Protein AF-A0A2N9LSA5-F1 (afdb_monomer_lite)

pLDDT: mean 82.34, std 9.15, range [52.84, 92.06]

Structure (mmCIF, N/CA/C/O backbone):
data_AF-A0A2N9LSA5-F1
#
_entry.id   AF-A0A2N9LSA5-F1
#
loop_
_atom_site.group_PDB
_atom_site.id
_atom_site.type_symbol
_atom_site.label_atom_id
_atom_site.label_alt_id
_atom_site.label_comp_id
_atom_site.label_asym_id
_atom_site.label_entity_id
_atom_site.label_seq_id
_atom_site.pdbx_PDB_ins_code
_atom_site.Cartn_x
_atom_site.Cartn_y
_atom_site.Cartn_z
_atom_site.occupancy
_atom_site.B_iso_or_equiv
_atom_site.auth_seq_id
_atom_site.auth_comp_id
_atom_site.auth_asym_id
_atom_site.auth_atom_id
_atom_site.pdbx_PDB_model_num
ATOM 1 N N . MET A 1 1 ? -34.279 -1.932 -14.969 1.00 54.69 1 MET A N 1
ATOM 2 C CA . MET A 1 1 ? -33.569 -1.451 -13.759 1.00 54.69 1 MET A CA 1
ATOM 3 C C . MET A 1 1 ? -33.166 -0.003 -14.014 1.00 54.69 1 MET A C 1
ATOM 5 O O . MET A 1 1 ? -32.553 0.250 -15.038 1.00 54.69 1 MET A O 1
ATOM 9 N N . ASN A 1 2 ? -33.628 0.954 -13.204 1.00 66.25 2 ASN A N 1
ATOM 10 C CA . ASN A 1 2 ? -33.598 2.383 -13.551 1.00 66.25 2 ASN A CA 1
ATOM 11 C C . ASN A 1 2 ? -32.386 3.078 -12.896 1.00 66.25 2 ASN A C 1
ATOM 13 O O . ASN A 1 2 ? -32.160 2.905 -11.701 1.00 66.25 2 ASN A O 1
ATOM 17 N N . ILE A 1 3 ? -31.609 3.865 -13.648 1.00 70.44 3 ILE A N 1
ATOM 18 C CA . ILE A 1 3 ? -30.327 4.461 -13.199 1.00 70.44 3 ILE A CA 1
ATOM 19 C C . ILE A 1 3 ? -30.492 5.281 -11.907 1.00 70.44 3 ILE A C 1
ATOM 21 O O . ILE A 1 3 ? -29.654 5.217 -11.007 1.00 70.44 3 ILE A O 1
ATOM 25 N N . LYS A 1 4 ? -31.630 5.969 -11.752 1.00 69.56 4 LYS A N 1
ATOM 26 C CA . LYS A 1 4 ? -31.962 6.749 -10.548 1.00 69.56 4 LYS A CA 1
ATOM 27 C C . LYS A 1 4 ? -31.976 5.911 -9.261 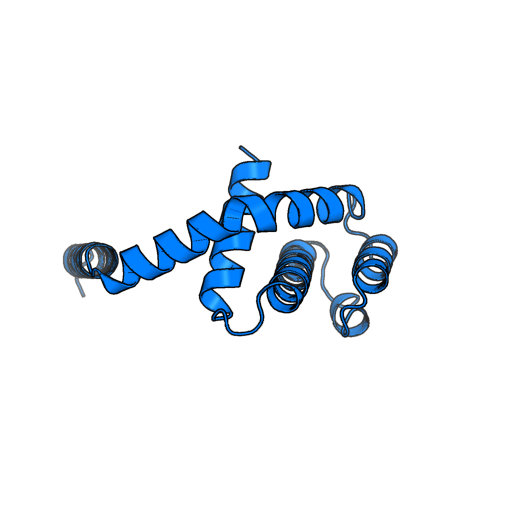1.00 69.56 4 LYS A C 1
ATOM 29 O O . LYS A 1 4 ? -31.529 6.401 -8.227 1.00 69.56 4 LYS A O 1
ATOM 34 N N . SER A 1 5 ? -32.417 4.648 -9.310 1.00 76.94 5 SER A N 1
ATOM 35 C CA . SER A 1 5 ? -32.453 3.792 -8.113 1.00 76.94 5 SER A CA 1
ATOM 36 C C . SER A 1 5 ? -31.068 3.280 -7.713 1.00 76.94 5 SER A C 1
ATOM 38 O O . SER A 1 5 ? -30.843 2.968 -6.548 1.00 76.94 5 SER A O 1
ATOM 40 N N . ILE A 1 6 ? -30.141 3.167 -8.669 1.00 74.75 6 ILE A N 1
ATOM 41 C CA . ILE A 1 6 ? -28.752 2.766 -8.408 1.00 74.75 6 ILE A CA 1
ATOM 42 C C . ILE A 1 6 ? -28.011 3.926 -7.737 1.00 74.75 6 ILE A C 1
ATOM 44 O O . ILE A 1 6 ? -27.406 3.733 -6.687 1.00 74.75 6 ILE A O 1
ATOM 48 N N . VAL A 1 7 ? -28.148 5.143 -8.271 1.00 71.19 7 VAL A N 1
ATOM 49 C CA . VAL A 1 7 ? -27.543 6.350 -7.684 1.00 71.19 7 VAL A CA 1
ATOM 50 C C . VAL A 1 7 ? -28.067 6.600 -6.266 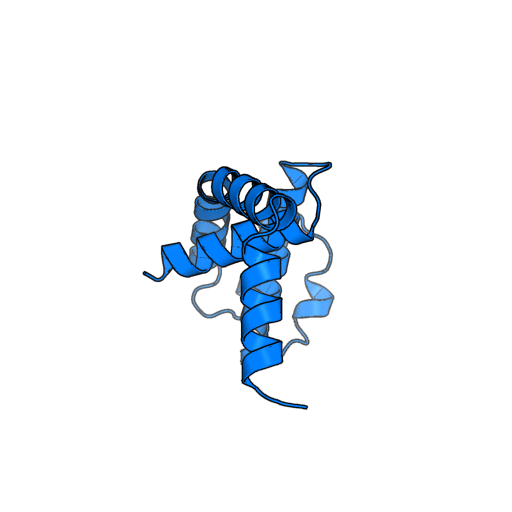1.00 71.19 7 VAL A C 1
ATOM 52 O O . VAL A 1 7 ? -27.274 6.839 -5.362 1.00 71.19 7 VAL A O 1
ATOM 55 N N . GLN A 1 8 ? -29.376 6.460 -6.024 1.00 74.38 8 GLN A N 1
ATOM 56 C CA . GLN A 1 8 ? -29.933 6.589 -4.670 1.00 74.38 8 GLN A CA 1
ATOM 57 C C . GLN A 1 8 ? -29.380 5.545 -3.692 1.00 74.38 8 GLN A C 1
ATOM 59 O O . GLN A 1 8 ? -29.084 5.891 -2.552 1.00 74.38 8 GLN A O 1
ATOM 64 N N . LYS A 1 9 ? -29.190 4.291 -4.121 1.00 71.44 9 LYS A N 1
ATOM 65 C CA . LYS A 1 9 ? -28.584 3.246 -3.280 1.00 71.44 9 LYS A CA 1
ATOM 66 C C . LYS A 1 9 ? -27.122 3.538 -2.958 1.00 71.44 9 LYS A C 1
ATOM 68 O O . LYS A 1 9 ? -26.717 3.349 -1.818 1.00 71.44 9 LYS A O 1
ATOM 73 N N . ILE A 1 10 ? -26.357 4.037 -3.928 1.00 66.31 10 ILE A N 1
ATOM 74 C CA . ILE A 1 10 ? -24.963 4.451 -3.728 1.00 66.31 10 ILE A CA 1
ATOM 75 C C . ILE A 1 10 ? -24.901 5.609 -2.725 1.00 66.31 10 ILE A C 1
ATOM 77 O O . ILE A 1 10 ? -24.159 5.542 -1.752 1.00 66.31 10 ILE A O 1
ATOM 81 N N . VAL A 1 11 ? -25.738 6.635 -2.893 1.00 64.88 11 VAL A N 1
ATOM 82 C CA . VAL A 1 11 ? -25.793 7.777 -1.967 1.00 64.88 11 VAL A CA 1
ATOM 83 C C . VAL A 1 11 ? -26.220 7.345 -0.562 1.00 64.88 11 VAL A C 1
ATOM 85 O O . VAL A 1 11 ? -25.617 7.786 0.411 1.00 64.88 11 VAL A O 1
ATOM 88 N N . MET A 1 12 ? -27.217 6.465 -0.422 1.00 69.00 12 MET A N 1
ATOM 89 C CA . MET A 1 12 ? -27.614 5.931 0.889 1.00 69.00 12 MET A CA 1
ATOM 90 C C . MET A 1 12 ? -26.525 5.061 1.524 1.00 69.00 12 MET A C 1
ATOM 92 O O . MET A 1 12 ? -26.369 5.074 2.740 1.00 69.00 12 MET A O 1
ATOM 96 N N . PHE A 1 13 ? -25.753 4.335 0.716 1.00 65.69 13 PHE A N 1
ATOM 97 C CA . PHE A 1 13 ? -24.615 3.549 1.179 1.00 65.69 13 PHE A CA 1
ATOM 98 C C . PHE A 1 13 ? -23.483 4.446 1.698 1.00 65.69 13 PHE A C 1
ATOM 100 O O . PHE A 1 13 ? -22.983 4.210 2.795 1.00 65.69 13 PHE A O 1
ATOM 107 N N . PHE A 1 14 ? -23.145 5.523 0.981 1.00 63.84 14 PHE A N 1
ATOM 108 C CA . PHE A 1 14 ? -22.176 6.524 1.446 1.00 63.84 14 PHE A CA 1
ATOM 109 C C . PHE A 1 14 ? -22.678 7.330 2.652 1.00 63.84 14 PHE A C 1
ATOM 111 O O . PHE A 1 14 ? -21.874 7.730 3.483 1.00 63.84 14 PHE A O 1
ATOM 118 N N . LYS A 1 15 ? -23.997 7.509 2.798 1.00 65.19 15 LYS A N 1
ATOM 119 C CA . LYS A 1 15 ? -24.628 8.076 4.003 1.00 65.19 15 LYS A CA 1
ATOM 120 C C . LYS A 1 15 ? -24.775 7.080 5.155 1.00 65.19 15 LYS A C 1
ATOM 122 O O . LYS A 1 15 ? -25.309 7.439 6.203 1.00 65.19 15 LYS A O 1
ATOM 127 N N . SER A 1 16 ? -24.362 5.824 4.984 1.00 68.62 16 SER A N 1
ATOM 128 C CA . SER A 1 16 ? -24.357 4.887 6.100 1.00 68.62 16 SER A CA 1
ATOM 129 C C . SER A 1 16 ? -23.193 5.239 7.027 1.00 68.62 16 SER A C 1
ATOM 131 O O . SER A 1 16 ? -22.047 5.313 6.586 1.00 68.62 16 SER A O 1
ATOM 133 N N . GLY A 1 17 ? -23.460 5.409 8.324 1.00 67.88 17 GLY A N 1
ATOM 134 C CA . GLY A 1 17 ? -22.415 5.754 9.301 1.00 67.88 17 GLY A CA 1
ATOM 135 C C . GLY A 1 17 ? -21.258 4.743 9.361 1.00 67.88 17 GLY A C 1
ATOM 136 O O . GLY A 1 17 ? -20.168 5.072 9.812 1.00 67.88 17 GLY A O 1
ATOM 137 N N . ARG A 1 18 ? -21.453 3.517 8.847 1.00 70.88 18 ARG A N 1
ATOM 138 C CA . ARG A 1 18 ? -20.379 2.526 8.672 1.00 70.88 18 ARG A CA 1
ATOM 139 C C . ARG A 1 18 ? -19.417 2.876 7.536 1.00 70.88 18 ARG A C 1
ATOM 141 O O . ARG A 1 18 ? -18.218 2.700 7.712 1.00 70.88 18 ARG A O 1
ATOM 148 N N . ALA A 1 19 ? -19.915 3.341 6.390 1.00 68.94 19 ALA A N 1
ATOM 149 C CA . ALA A 1 19 ? -19.059 3.736 5.271 1.00 68.94 19 ALA A CA 1
ATOM 150 C C . ALA A 1 19 ? -18.240 4.985 5.621 1.00 68.94 19 ALA A C 1
ATOM 152 O O . ALA A 1 19 ? -17.047 5.038 5.334 1.00 68.94 19 ALA A O 1
ATOM 153 N N . GLU A 1 20 ? -18.863 5.940 6.311 1.00 73.62 20 GLU A N 1
ATOM 154 C CA . GLU A 1 20 ? -18.195 7.138 6.819 1.00 73.62 20 GLU A CA 1
ATOM 155 C C . GLU A 1 20 ? -17.111 6.790 7.852 1.00 73.62 20 GLU A C 1
ATOM 157 O O . GLU A 1 20 ? -15.984 7.262 7.738 1.00 73.62 20 GLU A O 1
ATOM 162 N N . ALA A 1 21 ? -17.389 5.879 8.792 1.00 78.31 21 ALA A N 1
ATOM 163 C CA . ALA A 1 21 ? -16.394 5.423 9.766 1.00 78.31 21 ALA A CA 1
ATOM 164 C C . ALA A 1 21 ? -15.184 4.729 9.115 1.00 78.31 21 ALA A C 1
ATOM 166 O O . ALA A 1 21 ? -14.046 4.980 9.502 1.00 78.31 21 ALA A O 1
ATOM 167 N N . VAL A 1 22 ? -15.416 3.882 8.107 1.00 76.94 22 VAL A N 1
ATOM 168 C CA . VAL A 1 22 ? -14.345 3.209 7.351 1.00 76.94 22 VAL A CA 1
ATOM 169 C C . VAL A 1 22 ? -13.503 4.220 6.569 1.00 76.94 22 VAL A C 1
ATOM 171 O O . VAL A 1 22 ? -12.278 4.100 6.539 1.00 76.94 22 VAL A O 1
ATOM 174 N N . LEU A 1 23 ? -14.139 5.227 5.962 1.00 78.31 23 LEU A N 1
ATOM 175 C CA . LEU A 1 23 ? -13.437 6.280 5.232 1.00 78.31 23 LEU A CA 1
ATOM 176 C C . LEU A 1 23 ? -12.606 7.159 6.174 1.00 78.31 23 LEU A C 1
ATOM 178 O O . LEU A 1 23 ? -11.462 7.466 5.855 1.00 78.31 23 LEU A O 1
ATOM 182 N N . ASN A 1 24 ? -13.147 7.511 7.342 1.00 83.56 24 ASN A N 1
ATOM 183 C CA . ASN A 1 24 ? -12.436 8.294 8.351 1.00 83.56 24 ASN A CA 1
ATOM 184 C C . ASN A 1 24 ? -11.220 7.533 8.894 1.00 83.56 24 ASN A C 1
ATOM 186 O O . ASN A 1 24 ? -10.131 8.094 8.939 1.00 83.56 24 ASN A O 1
ATOM 190 N N . GLN A 1 25 ? -11.360 6.236 9.190 1.00 85.00 25 GLN A N 1
ATOM 191 C CA . GLN A 1 25 ? -10.219 5.400 9.586 1.00 85.00 25 GLN A CA 1
ATOM 192 C C . GLN A 1 25 ? -9.151 5.324 8.489 1.00 85.00 25 GLN A C 1
ATOM 194 O O . GLN A 1 25 ? -7.959 5.405 8.773 1.00 85.00 25 GLN A O 1
ATOM 199 N N . ALA A 1 26 ? -9.555 5.199 7.221 1.00 85.56 26 ALA A N 1
ATOM 200 C CA . ALA A 1 26 ? -8.604 5.233 6.116 1.00 85.56 26 ALA A CA 1
ATOM 201 C C . ALA A 1 26 ? -7.907 6.601 6.014 1.00 85.56 26 ALA A C 1
ATOM 203 O O . ALA A 1 26 ? -6.694 6.649 5.828 1.00 85.56 26 ALA A O 1
ATOM 204 N N . ALA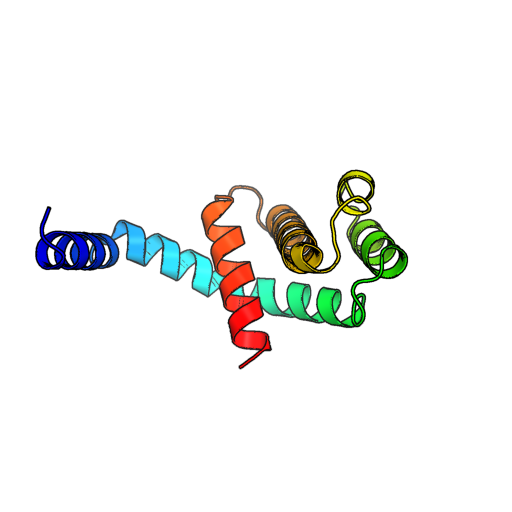 A 1 27 ? -8.648 7.702 6.177 1.00 84.31 27 ALA A N 1
ATOM 205 C CA . ALA A 1 27 ? -8.119 9.064 6.140 1.00 84.31 27 ALA A CA 1
ATOM 206 C C . ALA A 1 27 ? -7.089 9.323 7.252 1.00 84.31 27 ALA A C 1
ATOM 208 O O . ALA A 1 27 ? -6.061 9.944 6.995 1.00 84.31 27 ALA A O 1
ATOM 209 N N . GLU A 1 28 ? -7.307 8.787 8.454 1.00 89.44 28 GLU A N 1
ATOM 210 C CA . GLU A 1 28 ? -6.349 8.856 9.567 1.00 89.44 28 GLU A CA 1
ATOM 211 C C . GLU A 1 28 ? -5.029 8.129 9.263 1.00 89.44 28 GLU A C 1
ATOM 213 O O . GLU A 1 28 ? -3.971 8.514 9.765 1.00 89.44 28 GLU A O 1
ATOM 218 N N . LEU A 1 29 ? -5.069 7.109 8.403 1.00 90.19 29 LEU A N 1
ATOM 219 C CA . LEU A 1 29 ? -3.889 6.358 7.973 1.00 90.19 29 LEU A CA 1
ATOM 220 C C . LEU A 1 29 ? -3.185 6.982 6.761 1.00 90.19 29 LEU A C 1
ATOM 222 O O . LEU A 1 29 ? -2.024 6.655 6.512 1.00 90.19 29 LEU A O 1
ATOM 226 N N . VAL A 1 30 ? -3.820 7.909 6.032 1.00 89.88 30 VAL A N 1
ATOM 227 C CA . VAL A 1 30 ? -3.212 8.572 4.861 1.00 89.88 30 VAL A CA 1
ATOM 228 C C . VAL A 1 30 ? -1.869 9.237 5.195 1.00 89.88 30 VAL A C 1
ATOM 230 O O . VAL A 1 30 ? -0.913 8.971 4.469 1.00 89.88 30 VAL A O 1
ATOM 233 N N . PRO A 1 31 ? -1.704 10.015 6.286 1.00 90.06 31 PRO A N 1
ATOM 234 C CA . PRO A 1 31 ? -0.411 10.612 6.638 1.00 90.06 31 PRO A CA 1
ATOM 235 C C . PRO A 1 31 ? 0.705 9.590 6.904 1.00 90.06 31 PRO A C 1
ATOM 237 O O . PRO A 1 31 ? 1.880 9.939 6.841 1.00 90.06 31 PRO A O 1
ATOM 240 N N . LYS A 1 32 ? 0.352 8.335 7.215 1.00 90.81 32 LYS A N 1
ATOM 241 C CA . LYS A 1 32 ? 1.298 7.223 7.404 1.00 90.81 32 LYS A CA 1
ATOM 242 C C . LYS A 1 32 ? 1.565 6.474 6.100 1.00 90.81 32 LYS A C 1
ATOM 244 O O . LYS A 1 32 ? 2.698 6.084 5.846 1.00 90.81 32 LYS A O 1
ATOM 249 N N . ALA A 1 33 ? 0.549 6.329 5.253 1.00 88.88 33 ALA A N 1
ATOM 250 C CA . ALA A 1 33 ? 0.664 5.704 3.939 1.00 88.88 33 ALA A CA 1
ATOM 251 C C . ALA A 1 33 ? 1.425 6.578 2.926 1.00 88.88 33 ALA A C 1
ATOM 253 O O . ALA A 1 33 ? 2.155 6.061 2.085 1.00 88.88 33 ALA A O 1
ATOM 254 N N . LEU A 1 34 ? 1.281 7.903 3.007 1.00 89.38 34 LEU A N 1
ATOM 255 C CA . LEU A 1 34 ? 1.877 8.860 2.074 1.00 89.38 34 LEU A CA 1
ATOM 256 C C . LEU A 1 34 ? 3.411 8.770 1.963 1.00 89.38 34 LEU A C 1
ATOM 258 O O . LEU A 1 34 ? 3.884 8.646 0.833 1.00 89.38 34 LEU A O 1
ATOM 262 N N . PRO A 1 35 ? 4.201 8.767 3.059 1.00 90.62 35 PRO A N 1
ATOM 263 C CA . PRO A 1 35 ? 5.652 8.608 2.949 1.00 90.62 35 PRO A CA 1
ATOM 264 C C . PRO A 1 35 ? 6.049 7.259 2.335 1.00 90.62 35 PRO A C 1
ATOM 266 O O . PRO A 1 35 ? 6.943 7.231 1.500 1.00 90.62 35 PRO A O 1
ATOM 269 N N . ILE A 1 36 ? 5.342 6.167 2.657 1.00 90.81 36 ILE A N 1
ATOM 270 C CA . ILE A 1 36 ? 5.596 4.834 2.075 1.00 90.81 36 ILE A CA 1
ATOM 271 C C . ILE A 1 36 ? 5.389 4.871 0.555 1.00 90.81 36 ILE A C 1
ATOM 273 O O . ILE A 1 36 ? 6.224 4.401 -0.213 1.00 90.81 36 ILE A O 1
ATOM 277 N N . VAL A 1 37 ? 4.283 5.467 0.102 1.00 90.19 37 VAL A N 1
ATOM 278 C CA . VAL A 1 37 ? 3.969 5.601 -1.328 1.00 90.19 37 VAL A CA 1
ATOM 279 C C . VAL A 1 37 ? 5.016 6.447 -2.052 1.00 90.19 37 VAL A C 1
ATOM 281 O O . VAL A 1 37 ? 5.431 6.086 -3.153 1.00 90.19 37 VAL A O 1
ATOM 284 N N . GLN A 1 38 ? 5.441 7.563 -1.456 1.00 89.88 38 GLN A N 1
ATOM 285 C CA . GLN A 1 38 ? 6.454 8.443 -2.040 1.00 89.88 38 GLN A CA 1
ATOM 286 C C . GLN A 1 38 ? 7.818 7.759 -2.132 1.00 89.88 38 GLN A C 1
ATOM 288 O O . GLN A 1 38 ? 8.478 7.850 -3.164 1.00 89.88 38 GLN A O 1
ATOM 293 N N . GLU A 1 39 ? 8.219 7.046 -1.084 1.00 89.75 39 GLU A N 1
ATOM 294 C CA . GLU A 1 39 ? 9.486 6.324 -1.041 1.00 89.75 39 GLU A CA 1
ATOM 295 C C . GLU A 1 39 ? 9.508 5.193 -2.078 1.00 89.75 39 GLU A C 1
ATOM 297 O O . GLU A 1 39 ? 10.442 5.102 -2.875 1.00 89.75 39 GLU A O 1
ATOM 302 N N . ILE A 1 40 ? 8.429 4.405 -2.171 1.00 89.38 40 ILE A N 1
ATOM 303 C CA . ILE A 1 40 ? 8.267 3.403 -3.232 1.00 89.38 40 ILE A CA 1
ATOM 304 C C . ILE A 1 40 ? 8.346 4.077 -4.605 1.00 89.38 40 ILE A C 1
ATOM 306 O O . ILE A 1 40 ? 9.115 3.636 -5.453 1.00 89.38 40 ILE A O 1
ATOM 310 N N . ALA A 1 41 ? 7.607 5.165 -4.838 1.00 88.62 41 ALA A N 1
ATOM 311 C CA . ALA A 1 41 ? 7.625 5.867 -6.122 1.00 88.62 41 ALA A CA 1
ATOM 312 C C . ALA A 1 41 ? 9.027 6.375 -6.506 1.00 88.62 41 ALA A C 1
ATOM 314 O O . ALA A 1 41 ? 9.377 6.335 -7.686 1.00 88.62 41 ALA A O 1
ATOM 315 N N . ALA A 1 42 ? 9.830 6.802 -5.527 1.00 89.06 42 ALA A N 1
ATOM 316 C CA . ALA A 1 42 ? 11.217 7.207 -5.732 1.00 89.06 42 ALA A CA 1
ATOM 317 C C . ALA A 1 42 ? 12.143 6.021 -6.064 1.00 89.06 42 ALA A C 1
ATOM 319 O O . ALA A 1 42 ? 13.069 6.186 -6.855 1.00 89.06 42 ALA A O 1
ATOM 320 N N . MET A 1 43 ? 11.885 4.829 -5.513 1.00 87.25 43 MET A N 1
ATOM 321 C CA . MET A 1 43 ? 12.637 3.605 -5.833 1.00 87.25 43 MET A CA 1
ATOM 322 C C . MET A 1 43 ? 12.293 3.023 -7.210 1.00 87.25 43 MET A C 1
ATOM 324 O O . MET A 1 43 ? 13.139 2.391 -7.838 1.00 87.25 43 MET A O 1
ATOM 328 N N . VAL A 1 44 ? 11.055 3.211 -7.679 1.00 90.06 44 VAL A N 1
ATOM 329 C CA . VAL A 1 44 ? 10.544 2.632 -8.936 1.00 90.06 44 VAL A CA 1
ATOM 330 C C . VAL A 1 44 ? 10.062 3.692 -9.940 1.00 90.06 44 VAL A C 1
ATOM 332 O O . VAL A 1 44 ? 8.905 3.644 -10.383 1.00 90.06 44 VAL A O 1
ATOM 335 N N . PRO A 1 45 ? 10.917 4.645 -10.358 1.00 86.06 45 PRO A N 1
ATOM 336 C CA . PRO A 1 45 ? 10.507 5.704 -11.279 1.00 86.06 45 PRO A CA 1
ATOM 337 C C . PRO A 1 45 ? 10.030 5.131 -12.623 1.00 86.06 45 PRO A C 1
ATOM 339 O O . PRO A 1 45 ? 8.981 5.534 -13.139 1.00 86.06 45 PRO A O 1
ATOM 342 N N . ASN A 1 46 ? 10.737 4.125 -13.145 1.00 86.44 46 ASN A N 1
ATOM 343 C CA . ASN A 1 46 ? 10.439 3.497 -14.433 1.00 86.44 46 ASN A CA 1
ATOM 344 C C . ASN A 1 46 ? 9.577 2.231 -14.301 1.00 86.44 46 ASN A C 1
ATOM 346 O O . ASN A 1 46 ? 9.055 1.732 -15.299 1.00 86.44 46 ASN A O 1
ATOM 350 N N . LYS A 1 47 ? 9.391 1.727 -13.074 1.00 86.38 47 LYS A N 1
ATOM 351 C CA . LYS A 1 47 ? 8.653 0.491 -12.756 1.00 86.38 47 LYS A CA 1
ATOM 352 C C . LYS A 1 47 ? 9.225 -0.718 -13.500 1.00 86.38 47 LYS A C 1
ATOM 354 O O . LYS A 1 47 ? 8.481 -1.603 -13.941 1.00 86.38 47 LYS A O 1
ATOM 359 N N . THR A 1 48 ? 10.544 -0.747 -13.671 1.00 86.94 48 THR A N 1
ATOM 360 C CA . THR A 1 48 ? 11.233 -1.910 -14.239 1.00 86.94 48 THR A CA 1
ATOM 361 C C . THR A 1 48 ? 11.182 -3.086 -13.270 1.00 86.94 48 THR A C 1
ATOM 363 O O . THR A 1 48 ? 10.929 -2.924 -12.078 1.00 86.94 48 THR A O 1
ATOM 366 N N . ASP A 1 49 ? 11.439 -4.287 -13.778 1.00 84.81 49 ASP A N 1
ATOM 367 C CA . ASP A 1 49 ? 11.441 -5.502 -12.960 1.00 84.81 49 ASP A CA 1
ATOM 368 C C . ASP A 1 49 ? 12.474 -5.441 -11.836 1.00 84.81 49 ASP A C 1
ATOM 370 O O . ASP A 1 49 ? 12.200 -5.844 -10.708 1.00 84.81 49 ASP A O 1
ATOM 374 N N . GLN A 1 50 ? 13.641 -4.872 -12.132 1.00 86.00 50 GLN A N 1
ATOM 375 C CA . GLN A 1 50 ? 14.745 -4.758 -11.191 1.00 86.00 50 GLN A CA 1
ATOM 376 C C . GLN A 1 50 ? 14.461 -3.723 -10.096 1.00 86.00 50 GLN A C 1
ATOM 378 O O . GLN A 1 50 ? 14.709 -3.997 -8.924 1.00 86.00 50 GLN A O 1
ATOM 383 N N . GLU A 1 51 ? 13.879 -2.574 -10.454 1.00 88.19 51 GLU A N 1
ATOM 384 C CA . GLU A 1 51 ? 13.440 -1.573 -9.475 1.00 88.19 51 GLU A CA 1
ATOM 385 C C . GLU A 1 51 ? 12.344 -2.150 -8.561 1.00 88.19 51 GLU A C 1
ATOM 387 O O . GLU A 1 51 ? 12.394 -1.976 -7.345 1.00 88.19 51 GLU A O 1
ATOM 392 N N . ILE A 1 52 ? 11.369 -2.877 -9.126 1.00 86.56 52 ILE A N 1
ATOM 393 C CA . ILE A 1 52 ? 10.278 -3.488 -8.351 1.00 86.56 52 ILE A CA 1
ATOM 394 C C . ILE A 1 52 ? 10.826 -4.551 -7.401 1.00 86.56 52 ILE A C 1
ATOM 396 O O . ILE A 1 52 ? 10.491 -4.534 -6.220 1.00 86.56 52 ILE A O 1
ATOM 400 N N . LEU A 1 53 ? 11.697 -5.444 -7.878 1.00 86.62 53 LEU A N 1
ATOM 401 C CA . LEU A 1 53 ? 12.386 -6.413 -7.023 1.00 86.62 53 LEU A CA 1
ATOM 402 C C . LEU A 1 53 ? 13.115 -5.726 -5.872 1.00 86.62 53 LEU A C 1
ATOM 404 O O . LEU A 1 53 ? 12.967 -6.152 -4.729 1.00 86.62 53 LEU A O 1
ATOM 408 N N . SER A 1 54 ? 13.861 -4.661 -6.171 1.00 88.25 54 SER A N 1
ATOM 409 C CA . SER A 1 54 ? 14.588 -3.902 -5.159 1.00 88.25 54 SER A CA 1
ATOM 410 C C . SER A 1 54 ? 13.639 -3.310 -4.121 1.00 88.25 54 SER A C 1
ATOM 412 O O . SER A 1 54 ? 13.902 -3.442 -2.933 1.00 88.25 54 SER A O 1
ATOM 414 N N . ALA A 1 55 ? 12.514 -2.721 -4.536 1.00 89.25 55 ALA A N 1
ATOM 415 C CA . ALA A 1 55 ? 11.525 -2.171 -3.612 1.00 89.25 55 ALA A CA 1
ATOM 416 C C . ALA A 1 55 ? 10.931 -3.254 -2.692 1.00 89.25 55 ALA A C 1
ATOM 418 O O . ALA A 1 55 ? 10.855 -3.063 -1.480 1.00 89.25 55 ALA A O 1
ATOM 419 N N . PHE A 1 56 ? 10.570 -4.423 -3.232 1.00 88.88 56 PHE A N 1
ATOM 420 C CA . PHE A 1 56 ? 10.079 -5.544 -2.419 1.00 88.88 56 PHE A CA 1
ATOM 421 C C . PHE A 1 56 ? 11.135 -6.066 -1.437 1.00 88.88 56 PHE A C 1
ATOM 423 O O . PHE A 1 56 ? 10.800 -6.401 -0.301 1.00 88.88 56 PHE A O 1
ATOM 430 N N . GLN A 1 57 ? 12.403 -6.119 -1.853 1.00 88.12 57 GLN A N 1
ATOM 431 C CA . GLN A 1 57 ? 13.513 -6.532 -0.993 1.00 88.12 57 GLN A CA 1
ATOM 432 C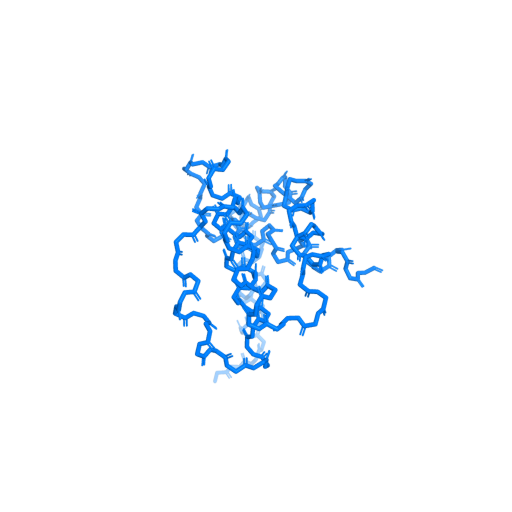 C . GLN A 1 57 ? 13.772 -5.526 0.132 1.00 88.12 57 GLN A C 1
ATOM 434 O O . GLN A 1 57 ? 13.923 -5.949 1.276 1.00 88.12 57 GLN A O 1
ATOM 439 N N . THR A 1 58 ? 13.761 -4.220 -0.158 1.00 89.00 58 THR A N 1
ATOM 440 C CA . THR A 1 58 ? 13.947 -3.152 0.842 1.00 89.00 58 THR A CA 1
ATOM 441 C C . THR A 1 58 ? 12.935 -3.260 1.977 1.00 89.00 58 THR A C 1
ATOM 443 O O . THR A 1 58 ? 13.296 -3.134 3.144 1.00 89.00 58 THR A O 1
ATOM 446 N N . TYR A 1 59 ? 11.675 -3.546 1.648 1.00 87.94 59 TYR A N 1
ATOM 447 C CA . TYR A 1 59 ? 10.614 -3.694 2.643 1.00 87.94 59 TYR A CA 1
ATOM 448 C C . TYR A 1 59 ? 10.422 -5.128 3.156 1.00 87.94 59 TYR A C 1
ATOM 450 O O . TYR A 1 59 ? 9.510 -5.373 3.942 1.00 87.94 59 TYR A O 1
ATOM 458 N N . ALA A 1 60 ? 11.258 -6.074 2.718 1.00 86.00 60 ALA A N 1
ATOM 459 C CA . ALA A 1 60 ? 11.175 -7.491 3.068 1.00 86.00 60 ALA A CA 1
ATOM 460 C C . ALA A 1 60 ? 9.779 -8.118 2.845 1.00 86.00 60 ALA A C 1
ATOM 462 O O . ALA A 1 60 ? 9.385 -9.045 3.556 1.00 86.00 60 ALA A O 1
ATOM 463 N N . VAL A 1 61 ? 9.030 -7.637 1.846 1.00 83.44 61 VAL A N 1
ATOM 464 C CA . VAL A 1 61 ? 7.699 -8.167 1.521 1.00 83.44 61 VAL A CA 1
ATOM 465 C C . VAL A 1 61 ? 7.849 -9.387 0.603 1.00 83.44 61 VAL A C 1
ATOM 467 O O . VAL A 1 61 ? 8.472 -9.290 -0.462 1.00 83.44 61 VAL A O 1
ATOM 470 N N . PRO A 1 62 ? 7.298 -10.558 0.971 1.00 78.12 62 PRO A N 1
ATOM 471 C CA . PRO A 1 62 ? 7.369 -11.747 0.134 1.00 78.12 62 PRO A CA 1
ATOM 472 C C . PRO A 1 62 ? 6.506 -11.590 -1.125 1.00 78.12 62 PRO A C 1
ATOM 474 O O . PRO A 1 62 ? 5.481 -10.916 -1.128 1.00 78.12 62 PRO A O 1
ATOM 477 N N . GLY A 1 63 ? 6.904 -12.256 -2.211 1.00 71.00 63 GLY A N 1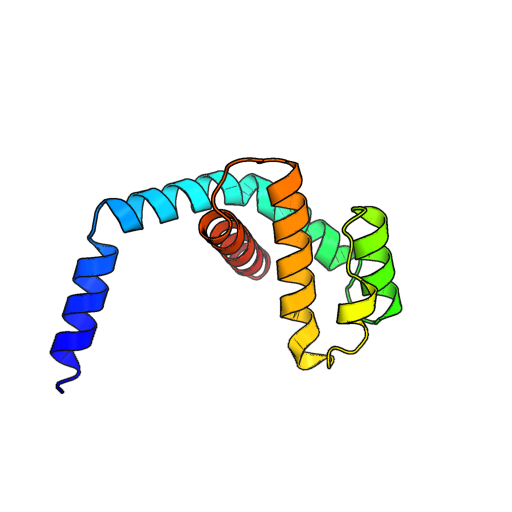
ATOM 478 C CA . GLY A 1 63 ? 6.089 -12.333 -3.427 1.00 71.00 63 GLY A CA 1
ATOM 479 C C . GLY A 1 63 ? 6.583 -11.513 -4.616 1.00 71.00 63 GLY A C 1
ATOM 480 O O . GLY A 1 63 ? 5.935 -11.553 -5.652 1.00 71.00 63 GLY A O 1
ATOM 481 N N . ALA A 1 64 ? 7.746 -10.855 -4.549 1.00 70.06 64 ALA A N 1
ATOM 482 C CA . ALA A 1 64 ? 8.320 -10.126 -5.692 1.00 70.06 64 ALA A CA 1
ATOM 483 C C . ALA A 1 64 ? 8.319 -10.947 -7.002 1.00 70.06 64 ALA A C 1
ATOM 485 O O . ALA A 1 64 ? 7.983 -10.433 -8.066 1.00 70.06 64 ALA A O 1
ATOM 486 N N . ALA A 1 65 ? 8.612 -12.250 -6.911 1.00 69.44 65 ALA A N 1
ATOM 487 C CA . ALA A 1 65 ? 8.689 -13.156 -8.055 1.00 69.44 65 ALA A CA 1
ATOM 488 C C . ALA A 1 65 ? 7.372 -13.288 -8.842 1.00 69.44 65 ALA A C 1
ATOM 490 O O . ALA A 1 65 ? 7.405 -13.364 -10.069 1.00 69.44 65 ALA A O 1
ATOM 491 N N . GLN A 1 66 ? 6.215 -13.267 -8.169 1.00 69.69 66 GLN A N 1
ATOM 492 C CA . GLN A 1 66 ? 4.913 -13.379 -8.843 1.00 69.69 66 GLN A CA 1
ATOM 493 C C . GLN A 1 66 ? 4.567 -12.110 -9.632 1.00 69.69 66 GLN A C 1
ATOM 495 O O . GLN A 1 66 ? 3.756 -12.137 -10.554 1.00 69.69 66 GLN A O 1
ATOM 500 N N . PHE A 1 67 ? 5.223 -10.998 -9.296 1.00 68.50 67 PHE A N 1
ATOM 501 C CA . PHE A 1 67 ? 4.951 -9.700 -9.883 1.00 68.50 67 PHE A CA 1
ATOM 502 C C . PHE A 1 67 ? 5.859 -9.353 -11.067 1.00 68.50 67 PHE A C 1
ATOM 504 O O . PHE A 1 67 ? 5.478 -8.516 -11.880 1.00 68.50 67 PHE A O 1
ATOM 511 N N . LEU A 1 68 ? 6.983 -10.053 -11.241 1.00 71.62 68 LEU A N 1
ATOM 512 C CA . LEU A 1 68 ? 7.872 -9.901 -12.405 1.00 71.62 68 LEU A CA 1
ATOM 513 C C . LEU A 1 68 ? 7.222 -10.370 -13.712 1.00 71.62 68 LEU A C 1
ATOM 515 O O . LEU A 1 68 ? 7.531 -9.869 -14.788 1.00 71.62 68 LEU A O 1
ATOM 519 N N . ALA A 1 69 ? 6.264 -11.295 -13.624 1.00 79.31 69 ALA A N 1
ATOM 520 C CA . ALA A 1 69 ? 5.458 -11.718 -14.767 1.00 79.31 69 ALA A CA 1
ATOM 521 C C . ALA A 1 69 ? 4.363 -10.695 -15.144 1.00 79.31 69 ALA A C 1
ATOM 523 O O . ALA A 1 69 ? 3.653 -10.882 -16.133 1.00 79.31 69 ALA A O 1
ATOM 524 N N . THR A 1 70 ? 4.196 -9.621 -14.362 1.00 80.19 70 THR A N 1
ATOM 525 C CA . THR A 1 70 ? 3.111 -8.654 -14.553 1.00 80.19 70 THR A CA 1
ATOM 526 C C . THR A 1 70 ? 3.447 -7.680 -15.690 1.00 80.19 70 THR A C 1
ATOM 528 O O . THR A 1 70 ? 4.491 -7.013 -15.641 1.00 80.19 70 THR A O 1
ATOM 531 N N . PRO A 1 71 ? 2.560 -7.517 -16.693 1.00 82.06 71 PRO A N 1
ATOM 532 C CA . PRO A 1 71 ? 2.742 -6.530 -17.752 1.00 82.06 71 PRO A CA 1
ATOM 533 C C . PRO A 1 71 ? 2.918 -5.117 -17.189 1.00 82.06 71 PRO A C 1
ATOM 535 O O . PRO A 1 71 ? 2.271 -4.760 -16.205 1.00 82.06 71 PRO A O 1
ATOM 538 N N . LEU A 1 72 ? 3.728 -4.279 -17.846 1.00 77.62 72 LEU A N 1
ATOM 539 C CA . LEU A 1 72 ? 4.063 -2.926 -17.370 1.00 77.62 72 LEU A CA 1
ATOM 540 C C . LEU A 1 72 ? 2.823 -2.096 -16.981 1.00 77.62 72 LEU A C 1
ATOM 542 O O . LEU A 1 72 ? 2.813 -1.437 -15.943 1.00 77.62 72 LEU A O 1
ATOM 546 N N . ALA A 1 73 ? 1.747 -2.201 -17.767 1.00 79.62 73 ALA A N 1
ATOM 547 C CA . ALA A 1 73 ? 0.479 -1.509 -17.529 1.00 79.62 73 ALA A CA 1
ATOM 548 C C . ALA A 1 73 ? -0.197 -1.871 -16.189 1.00 79.62 73 ALA A C 1
ATOM 550 O O . ALA A 1 73 ? -0.963 -1.077 -15.652 1.00 79.62 73 ALA A O 1
ATOM 551 N N . GLN A 1 74 ? 0.090 -3.050 -15.634 1.00 81.56 74 GLN A N 1
ATOM 552 C CA . GLN A 1 74 ? -0.500 -3.560 -14.393 1.00 81.56 74 GLN A CA 1
ATOM 553 C C . GLN A 1 74 ? 0.449 -3.442 -13.189 1.00 81.56 74 GLN A C 1
ATOM 555 O O . GLN A 1 74 ? 0.028 -3.634 -12.048 1.00 81.56 74 GLN A O 1
ATOM 560 N N . ARG A 1 75 ? 1.712 -3.041 -13.398 1.00 82.38 75 ARG A N 1
ATOM 561 C CA . ARG A 1 75 ? 2.711 -2.892 -12.322 1.00 82.38 75 ARG A CA 1
ATOM 562 C C . ARG A 1 75 ? 2.347 -1.820 -11.297 1.00 82.38 75 ARG A C 1
ATOM 564 O O . ARG A 1 75 ? 2.792 -1.886 -10.160 1.00 82.38 75 ARG A O 1
ATOM 571 N N . GLY A 1 76 ? 1.484 -0.867 -11.653 1.00 83.06 76 GLY A N 1
ATOM 572 C CA . GLY A 1 76 ? 0.919 0.070 -10.679 1.00 83.06 76 GLY A CA 1
ATOM 573 C C . GLY A 1 76 ? 0.203 -0.645 -9.527 1.00 83.06 76 GLY A C 1
ATOM 574 O O . GLY A 1 76 ? 0.409 -0.287 -8.374 1.00 83.06 76 GLY A O 1
ATOM 575 N N . TYR A 1 77 ? -0.568 -1.697 -9.817 1.00 84.56 77 TYR A N 1
ATOM 576 C CA . TYR A 1 77 ? -1.284 -2.468 -8.795 1.00 84.56 77 TYR A CA 1
ATOM 577 C C . TYR A 1 77 ? -0.334 -3.246 -7.876 1.00 84.56 77 TYR A C 1
ATOM 579 O O . TYR A 1 77 ? -0.560 -3.324 -6.673 1.00 84.56 77 TYR A O 1
ATOM 587 N N . VAL A 1 78 ? 0.768 -3.755 -8.428 1.00 87.94 78 VAL A N 1
ATOM 588 C CA . VAL A 1 78 ? 1.830 -4.425 -7.663 1.00 87.94 78 VAL A CA 1
ATOM 589 C C . VAL A 1 78 ? 2.410 -3.497 -6.597 1.00 87.94 78 VAL A C 1
ATOM 591 O O . VAL A 1 78 ? 2.575 -3.889 -5.446 1.00 87.94 78 VAL A O 1
ATOM 594 N N . LEU A 1 79 ? 2.693 -2.251 -6.972 1.00 88.31 79 LEU A N 1
ATOM 595 C CA . LEU A 1 79 ? 3.264 -1.253 -6.068 1.00 88.31 79 LEU A CA 1
ATOM 596 C C . LEU A 1 79 ? 2.263 -0.808 -4.997 1.00 88.31 79 LEU A C 1
ATOM 598 O O . LEU A 1 79 ? 2.648 -0.572 -3.856 1.00 88.31 79 LEU A O 1
ATOM 602 N N . LEU A 1 80 ? 0.973 -0.737 -5.346 1.00 89.88 80 LEU A N 1
ATOM 603 C CA . LEU A 1 80 ? -0.097 -0.499 -4.373 1.00 89.88 80 LEU A CA 1
ATOM 604 C C . LEU A 1 80 ? -0.200 -1.645 -3.365 1.00 89.88 80 LEU A C 1
ATOM 606 O O . LEU A 1 80 ? -0.374 -1.401 -2.172 1.00 89.88 80 LEU A O 1
ATOM 610 N N . HIS A 1 81 ? -0.071 -2.886 -3.834 1.00 89.44 81 HIS A N 1
ATOM 611 C CA . HIS A 1 81 ? -0.060 -4.051 -2.963 1.00 89.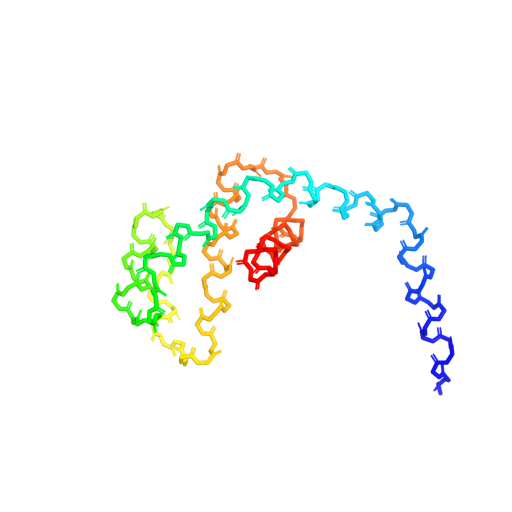44 81 HIS A CA 1
ATOM 612 C C . HIS A 1 81 ? 1.153 -4.028 -2.026 1.00 89.44 81 HIS A C 1
ATOM 614 O O . HIS A 1 81 ? 0.968 -4.154 -0.822 1.00 89.44 81 HIS A O 1
ATOM 620 N N . LEU A 1 82 ? 2.355 -3.740 -2.542 1.00 89.81 82 LEU A N 1
ATOM 621 C CA . LEU A 1 82 ? 3.556 -3.551 -1.720 1.00 89.81 82 LEU A CA 1
ATOM 622 C C . LEU A 1 82 ? 3.327 -2.506 -0.622 1.00 89.81 82 LEU A C 1
ATOM 624 O O . LEU A 1 82 ? 3.526 -2.797 0.551 1.00 89.81 82 LEU A O 1
ATOM 628 N N . ALA A 1 83 ? 2.857 -1.310 -0.986 1.00 91.00 83 ALA A N 1
ATOM 629 C CA . ALA A 1 83 ? 2.586 -0.244 -0.022 1.00 91.00 83 ALA A CA 1
ATOM 630 C C . ALA A 1 83 ? 1.560 -0.665 1.046 1.00 91.00 83 ALA A C 1
ATOM 632 O O . ALA A 1 83 ? 1.683 -0.288 2.211 1.00 91.00 83 ALA A O 1
ATOM 633 N N . THR A 1 84 ? 0.567 -1.469 0.660 1.00 91.81 84 THR A N 1
ATOM 634 C CA . THR A 1 84 ? -0.442 -2.006 1.581 1.00 91.81 84 THR A CA 1
ATOM 635 C C . THR A 1 84 ? 0.166 -3.012 2.550 1.00 91.81 84 THR A C 1
ATOM 637 O O . THR A 1 84 ? -0.110 -2.916 3.740 1.00 91.81 84 THR A O 1
ATOM 640 N N . GLU A 1 85 ? 1.009 -3.934 2.084 1.00 91.38 85 GLU A N 1
ATOM 641 C CA . GLU A 1 85 ? 1.697 -4.909 2.943 1.00 91.38 85 GLU A CA 1
ATOM 642 C C . GLU A 1 85 ? 2.643 -4.215 3.934 1.00 91.38 85 GLU A C 1
ATOM 644 O O . GLU A 1 85 ? 2.660 -4.541 5.121 1.00 91.38 85 GLU A O 1
ATOM 649 N N . VAL A 1 86 ? 3.365 -3.182 3.487 1.00 91.12 86 VAL A N 1
ATOM 650 C CA . VAL A 1 86 ? 4.218 -2.366 4.368 1.00 91.12 86 VAL A CA 1
ATOM 651 C C . VAL A 1 86 ? 3.387 -1.671 5.445 1.00 91.12 86 VAL A C 1
ATOM 653 O O . VAL A 1 86 ? 3.755 -1.685 6.622 1.00 91.12 86 VAL A O 1
ATOM 656 N N . LEU A 1 87 ? 2.245 -1.088 5.069 1.00 90.94 87 LEU A N 1
ATOM 657 C CA . LEU A 1 87 ? 1.340 -0.450 6.021 1.00 90.94 87 LEU A CA 1
ATOM 658 C C . LEU A 1 87 ? 0.700 -1.482 6.967 1.00 90.94 87 LEU A C 1
ATOM 660 O O . LEU A 1 87 ? 0.573 -1.219 8.160 1.00 90.94 87 LEU A O 1
ATOM 664 N N . ALA A 1 88 ? 0.352 -2.671 6.472 1.00 92.06 88 ALA A N 1
ATOM 665 C CA . ALA A 1 88 ? -0.191 -3.766 7.273 1.00 92.06 88 ALA A CA 1
ATOM 666 C C . ALA A 1 88 ? 0.802 -4.248 8.339 1.00 92.06 88 ALA A C 1
ATOM 668 O O . ALA A 1 88 ? 0.399 -4.521 9.469 1.00 92.06 88 ALA A O 1
ATOM 669 N N . GLY A 1 89 ? 2.099 -4.286 8.014 1.00 89.56 89 GLY A N 1
ATOM 670 C CA . GLY A 1 89 ? 3.158 -4.597 8.976 1.00 89.56 89 GLY A CA 1
ATOM 671 C C . GLY A 1 89 ? 3.257 -3.585 10.124 1.00 89.56 89 GLY A C 1
ATOM 672 O O . GLY A 1 89 ? 3.600 -3.958 11.243 1.00 89.56 89 GLY A O 1
ATOM 673 N N . GLN A 1 90 ? 2.917 -2.317 9.872 1.00 89.56 90 GLN A N 1
ATOM 674 C CA . GLN A 1 90 ? 2.900 -1.263 10.896 1.00 89.56 90 GLN A CA 1
ATOM 675 C C . GLN A 1 90 ? 1.590 -1.221 11.693 1.00 89.56 90 GLN A C 1
ATOM 677 O O . GLN A 1 90 ? 1.591 -0.815 12.854 1.00 89.56 90 GLN A O 1
ATOM 682 N N . PHE A 1 91 ? 0.480 -1.644 11.083 1.00 89.88 91 PHE A N 1
ATOM 683 C CA . PHE A 1 91 ? -0.860 -1.604 11.671 1.00 89.88 91 PHE A CA 1
ATOM 684 C C . PHE A 1 91 ? -1.531 -2.988 11.656 1.00 89.88 91 PHE A C 1
ATOM 686 O O . PHE A 1 91 ? -2.579 -3.168 11.020 1.00 89.88 91 PHE A O 1
ATOM 693 N N . PRO A 1 92 ? -0.962 -3.982 12.369 1.00 85.81 92 PRO A N 1
ATOM 694 C CA . PRO A 1 92 ? -1.555 -5.308 12.448 1.00 85.81 92 PRO A CA 1
ATOM 695 C C . PRO A 1 92 ? -2.932 -5.224 13.121 1.00 85.81 92 PRO A C 1
ATOM 697 O O . PRO A 1 92 ? -3.084 -4.645 14.194 1.00 85.81 92 PRO A O 1
ATOM 700 N N . GLY A 1 93 ? -3.952 -5.797 12.479 1.00 85.31 93 GLY A N 1
ATOM 701 C CA . GLY A 1 93 ? -5.337 -5.793 12.970 1.00 85.31 93 GLY A CA 1
ATOM 702 C C . GLY A 1 93 ? -6.260 -4.772 12.298 1.00 85.31 93 GLY A C 1
ATOM 703 O O . GLY A 1 93 ? -7.475 -4.855 12.476 1.00 85.31 93 GLY A O 1
ATOM 704 N N . VAL A 1 94 ? -5.729 -3.863 11.475 1.00 89.38 94 VAL A N 1
ATOM 705 C CA . VAL A 1 94 ? -6.561 -3.039 10.588 1.00 89.38 94 VAL A CA 1
ATOM 706 C C . VAL A 1 94 ? -7.006 -3.873 9.389 1.00 89.38 94 VAL A C 1
ATOM 708 O O . VAL A 1 94 ? -6.224 -4.616 8.796 1.00 89.38 94 VAL A O 1
ATOM 711 N N . ALA A 1 95 ? -8.279 -3.753 9.013 1.00 89.94 95 ALA A N 1
ATOM 712 C CA . ALA A 1 95 ? -8.819 -4.502 7.889 1.00 89.94 95 ALA A CA 1
ATOM 713 C C . ALA A 1 95 ? -8.157 -4.081 6.563 1.00 89.94 95 ALA A C 1
ATOM 715 O O . ALA A 1 95 ? -8.004 -2.892 6.275 1.00 89.94 95 ALA A O 1
ATOM 716 N N . THR A 1 96 ? -7.820 -5.055 5.714 1.00 88.69 96 THR A N 1
ATOM 717 C CA . THR A 1 96 ? -7.093 -4.834 4.451 1.00 88.69 96 THR A CA 1
ATOM 718 C C . THR A 1 96 ? -7.781 -3.827 3.529 1.00 88.69 96 THR A C 1
ATOM 720 O O . THR A 1 96 ? -7.120 -3.059 2.840 1.00 88.69 96 THR A O 1
ATOM 723 N N . ASN A 1 97 ? -9.115 -3.769 3.526 1.00 88.12 97 ASN A N 1
ATOM 724 C CA . ASN A 1 97 ? -9.866 -2.794 2.735 1.00 88.12 97 ASN A CA 1
ATOM 725 C C . ASN A 1 97 ? -9.662 -1.343 3.210 1.00 88.12 97 ASN A C 1
ATOM 727 O O . ASN A 1 97 ? -9.692 -0.440 2.378 1.00 88.12 97 ASN A O 1
ATOM 731 N N . ILE A 1 98 ? -9.431 -1.117 4.507 1.00 89.44 98 ILE A N 1
ATOM 732 C CA . ILE A 1 98 ? -9.116 0.208 5.063 1.00 89.44 98 ILE A CA 1
ATOM 733 C C . ILE A 1 98 ? -7.693 0.605 4.665 1.00 89.44 98 ILE A C 1
ATOM 735 O O . ILE A 1 98 ? -7.479 1.717 4.189 1.00 89.44 98 ILE A O 1
ATOM 739 N N . LEU A 1 99 ? -6.739 -0.324 4.784 1.00 91.31 99 LEU A N 1
ATOM 740 C CA . LEU A 1 99 ? -5.347 -0.111 4.374 1.00 91.31 99 LEU A CA 1
ATOM 741 C C . LEU A 1 99 ? -5.249 0.208 2.876 1.00 91.31 99 LEU A C 1
ATOM 743 O O . LEU A 1 99 ? -4.646 1.207 2.493 1.00 91.31 99 LEU A O 1
ATOM 747 N N . ASN A 1 100 ? -5.930 -0.576 2.036 1.00 90.62 100 ASN A N 1
ATOM 748 C CA . ASN A 1 100 ? -6.019 -0.339 0.595 1.00 90.62 100 ASN A CA 1
ATOM 749 C C . ASN A 1 100 ? -6.599 1.045 0.277 1.00 90.62 100 ASN A C 1
ATOM 751 O O . ASN A 1 100 ? -6.094 1.734 -0.607 1.00 90.62 100 ASN A O 1
ATOM 755 N N . ALA A 1 101 ? -7.659 1.456 0.980 1.00 89.75 101 ALA A N 1
ATOM 756 C CA . ALA A 1 101 ? -8.260 2.772 0.793 1.00 89.75 101 ALA A CA 1
ATOM 757 C C . ALA A 1 101 ? -7.284 3.891 1.186 1.00 89.75 101 ALA A C 1
ATOM 759 O O . ALA A 1 101 ? -7.109 4.833 0.418 1.00 89.75 101 ALA A O 1
ATOM 760 N N . ALA A 1 102 ? -6.593 3.762 2.322 1.00 89.69 102 ALA A N 1
ATOM 761 C CA . ALA A 1 102 ? -5.591 4.727 2.768 1.00 89.69 102 ALA A CA 1
ATOM 762 C C . ALA A 1 102 ? -4.441 4.870 1.757 1.00 89.69 102 ALA A C 1
ATOM 764 O O . ALA A 1 102 ? -4.071 5.986 1.394 1.00 89.69 102 ALA A O 1
ATOM 765 N N . VAL A 1 103 ? -3.923 3.752 1.237 1.00 92.00 103 VAL A N 1
ATOM 766 C CA . VAL A 1 103 ? -2.870 3.742 0.209 1.00 92.00 103 VAL A CA 1
ATOM 767 C C . VAL A 1 103 ? -3.359 4.377 -1.096 1.00 92.00 103 VAL A C 1
ATOM 769 O O . VAL A 1 103 ? -2.655 5.197 -1.680 1.00 92.00 103 VAL A O 1
ATOM 772 N N . GLN A 1 104 ? -4.573 4.061 -1.556 1.00 89.06 104 GLN A N 1
ATOM 773 C CA . GLN A 1 104 ? -5.129 4.657 -2.778 1.00 89.06 104 GLN A CA 1
ATOM 774 C C . GLN A 1 104 ? -5.373 6.165 -2.643 1.00 89.06 104 GLN A C 1
ATOM 776 O O . GLN A 1 104 ? -5.085 6.925 -3.573 1.00 89.06 104 GLN A O 1
ATOM 781 N N . LEU A 1 105 ? -5.867 6.611 -1.486 1.00 87.88 105 LEU A N 1
ATOM 782 C CA . LEU A 1 105 ? -6.018 8.031 -1.177 1.00 87.88 105 LEU A CA 1
ATOM 783 C C . LEU A 1 105 ? -4.655 8.726 -1.140 1.00 87.88 105 LEU A C 1
ATOM 785 O O . LEU A 1 105 ? -4.507 9.787 -1.741 1.00 87.88 105 LEU A O 1
ATOM 789 N N . ALA A 1 106 ? -3.645 8.105 -0.529 1.00 88.00 106 ALA A N 1
ATOM 790 C CA . ALA A 1 106 ? -2.285 8.630 -0.499 1.00 88.00 106 ALA A CA 1
ATOM 791 C C . ALA A 1 106 ? -1.673 8.764 -1.904 1.00 88.00 106 ALA A C 1
ATOM 793 O O . ALA A 1 106 ? -1.086 9.794 -2.212 1.00 88.00 106 ALA A O 1
ATOM 794 N N . VAL A 1 107 ? -1.867 7.777 -2.784 1.00 87.81 107 VAL A N 1
ATOM 795 C CA . VAL A 1 107 ? -1.398 7.820 -4.186 1.00 87.81 107 VAL A CA 1
ATOM 796 C C . VAL A 1 107 ? -2.117 8.892 -4.994 1.00 87.81 107 VAL A C 1
ATOM 798 O O . VAL A 1 107 ? -1.528 9.508 -5.881 1.00 87.81 107 VAL A O 1
ATOM 801 N N . THR A 1 108 ? -3.403 9.105 -4.721 1.00 85.62 108 THR A N 1
ATOM 802 C CA . THR A 1 108 ? -4.177 10.169 -5.367 1.00 85.62 108 THR A CA 1
ATOM 803 C C . THR A 1 108 ? -3.694 11.534 -4.883 1.00 85.62 108 THR A C 1
ATOM 805 O O . THR A 1 108 ? -3.420 12.404 -5.702 1.00 85.62 108 THR A O 1
ATOM 808 N N . GLY A 1 109 ? -3.507 11.695 -3.570 1.00 76.62 109 GLY A N 1
ATOM 809 C CA . GLY A 1 109 ? -3.003 12.923 -2.959 1.00 76.62 109 GLY A CA 1
ATOM 810 C C . GLY A 1 109 ? -1.549 13.242 -3.307 1.00 76.62 109 GLY A C 1
ATOM 811 O O . GLY A 1 109 ? -1.201 14.407 -3.388 1.00 76.62 109 GLY A O 1
ATOM 812 N N . SER A 1 110 ? -0.702 12.241 -3.568 1.00 76.38 110 SER A N 1
ATOM 813 C CA . SER A 1 110 ? 0.686 12.463 -3.998 1.00 76.38 110 SER A CA 1
ATOM 814 C C . SER A 1 110 ? 0.813 12.873 -5.468 1.00 76.38 110 SER A C 1
ATOM 816 O O . SER A 1 110 ? 1.897 13.255 -5.900 1.00 76.38 110 SER A O 1
ATOM 818 N N . LYS A 1 111 ? -0.248 12.684 -6.260 1.00 66.44 111 LYS A N 1
ATOM 819 C CA . LYS A 1 111 ? -0.314 13.044 -7.685 1.00 66.44 111 LYS A CA 1
ATOM 820 C C . LYS A 1 111 ? -1.073 14.349 -7.940 1.00 66.44 111 LYS A C 1
ATOM 822 O O . LYS A 1 111 ? -1.032 14.826 -9.073 1.00 66.44 111 LYS A O 1
ATOM 827 N N . ALA A 1 112 ? -1.810 14.835 -6.942 1.00 52.84 112 ALA A N 1
ATOM 828 C CA . ALA A 1 112 ? -2.532 16.104 -6.966 1.00 52.84 112 ALA A CA 1
ATOM 829 C C . ALA A 1 112 ? -1.574 17.265 -6.678 1.00 52.84 112 ALA A C 1
ATOM 831 O O . ALA A 1 112 ? -1.775 18.330 -7.299 1.00 52.84 112 ALA A O 1
#

Sequence (112 aa):
MNIKSIVQKIVMFFKSGRAEAVLNQAAELVPKALPIVQEIAAMVPNKTDQEILSAFQTYAVPGAAQFLATPLAQRGYVLLHLATEVLAGQFPGVATNILNAAVQLAVTGSKA

Radius of gyration: 16.35 Å; chains: 1; bounding box: 48×30×31 Å

Foldseek 3Di:
DDPVVVVVVVVVVCVPVVVVVLLVLLQVCLVVLQVLLVVLCVQQVPLQLVSQVVNCVVLVPPDSVVCNPPPPVCSVVVSLVSSLVSSCVVPPPDDSVSSSSSNVVSVVVVVD

Secondary structure (DSSP, 8-state):
--HHHHHHHHHHHHTSHHHHHHHHHHHHHHHHHHHHHHHHHHH-SS--HHHHHHHHHHTT-TTHHHHHTS-GGGHHHHHHHHHHHHHHHHSTTS-HHHHHHHHHHHHHHTT-